Protein AF-A0A9D9ZFK5-F1 (afdb_monomer_lite)

Radius of gyration: 14.33 Å; chains: 1; bounding box: 33×29×37 Å

Foldseek 3Di:
DFDWDDDPFKIKTWDDKDWDQADPVDGADPQKTKMKTKMKMFGQDQAKDWDALVQKWKDFLNHTWDWHDDDPQAFHTDIAHHGDMDMGMTMTIDGPPGPWMKMWGQPDPVVSDTDIDTPD

Sequence (120 aa):
MGETLTTNTLKITYKSSADDKGAEYFPAASGNKIIKLTFEIENISSTDQIVSVYDFKCYSDDVASSAYYYGDDGLSTTTLSAGRKATGSVYFEVPQNANSIDVEYETNYWSGNKAIFVVK

Secondary structure (DSSP, 8-state):
--EEEE-SSEEEEEEEEEEE--BTTBPPPTTEEEEEEEEEEEE-SSS-EEE-GGGEEEEETTEEEEE---STTB---EEE-TT-EEEEEEEEEEETT-S-EEEEEEEETTTTEEEEEE--

Structure (mmCIF, N/CA/C/O backbone):
data_AF-A0A9D9ZFK5-F1
#
_entry.id   AF-A0A9D9ZFK5-F1
#
loop_
_atom_site.group_PDB
_atom_site.id
_atom_site.type_symbol
_atom_site.label_atom_id
_atom_site.label_alt_id
_atom_site.label_comp_id
_atom_site.label_asym_id
_atom_site.label_entity_id
_atom_site.label_seq_id
_atom_site.pdbx_PDB_ins_code
_atom_site.Cartn_x
_atom_site.Cartn_y
_atom_site.Cartn_z
_atom_site.occupancy
_atom_site.B_iso_or_equiv
_atom_site.auth_seq_id
_atom_site.auth_comp_id
_atom_site.auth_asym_id
_atom_site.auth_atom_id
_atom_site.pdbx_PDB_model_num
ATOM 1 N N . MET A 1 1 ? -2.296 -12.645 5.194 1.00 59.41 1 MET A N 1
ATOM 2 C CA . MET A 1 1 ? -0.952 -12.033 5.340 1.00 59.41 1 MET A CA 1
ATOM 3 C C . MET A 1 1 ? 0.020 -12.808 4.464 1.00 59.41 1 MET A C 1
ATOM 5 O O . MET A 1 1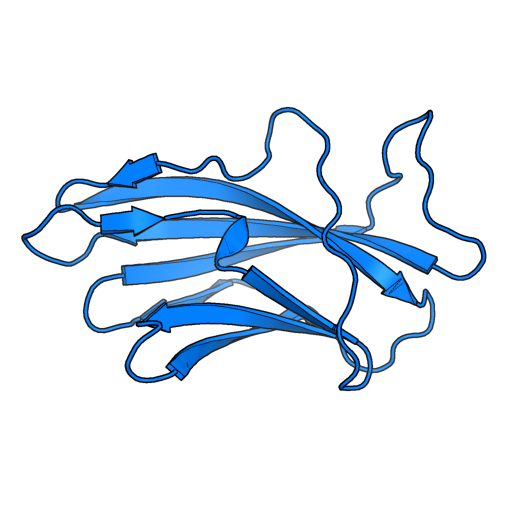 ? 0.002 -14.032 4.536 1.00 59.41 1 MET A O 1
ATOM 9 N N . GLY A 1 2 ? 0.818 -12.130 3.634 1.00 65.62 2 GLY A N 1
ATOM 10 C CA . GLY A 1 2 ? 1.690 -12.777 2.641 1.00 65.62 2 GLY A CA 1
ATOM 11 C C . GLY A 1 2 ? 1.064 -12.944 1.254 1.00 65.62 2 GLY A C 1
ATOM 12 O O . GLY A 1 2 ? 1.551 -13.747 0.464 1.00 65.62 2 GLY A O 1
ATOM 13 N N . GLU A 1 3 ? -0.009 -12.210 0.957 1.00 84.12 3 GLU A N 1
ATOM 14 C CA . GLU A 1 3 ? -0.574 -12.172 -0.388 1.00 84.12 3 GLU A CA 1
ATOM 15 C C . GLU A 1 3 ? 0.374 -11.407 -1.313 1.00 84.12 3 GLU A C 1
ATOM 17 O O . GLU A 1 3 ? 0.846 -10.314 -0.987 1.00 84.12 3 GLU A O 1
ATOM 22 N N . THR A 1 4 ? 0.677 -12.008 -2.457 1.00 86.44 4 THR A N 1
ATOM 23 C CA . THR A 1 4 ? 1.475 -11.382 -3.502 1.00 86.44 4 THR A CA 1
ATOM 24 C C . THR A 1 4 ? 0.626 -11.280 -4.749 1.00 86.44 4 THR A C 1
ATOM 26 O O . THR A 1 4 ? 0.172 -12.295 -5.272 1.00 86.44 4 THR A O 1
ATOM 29 N N . LEU A 1 5 ? 0.492 -10.061 -5.257 1.00 89.31 5 LEU A N 1
ATOM 30 C CA . LEU A 1 5 ? -0.142 -9.799 -6.533 1.00 89.31 5 LEU A CA 1
ATOM 31 C C . LEU A 1 5 ? 0.928 -9.397 -7.548 1.00 89.31 5 LEU A C 1
ATOM 33 O O . LEU A 1 5 ? 1.787 -8.550 -7.290 1.00 89.31 5 LEU A O 1
ATOM 37 N N . THR A 1 6 ? 0.904 -10.061 -8.699 1.00 89.31 6 THR A N 1
ATOM 38 C CA . THR A 1 6 ? 1.839 -9.822 -9.797 1.00 89.31 6 THR A CA 1
ATOM 39 C C . THR A 1 6 ? 1.107 -9.154 -10.948 1.00 89.31 6 THR A C 1
ATOM 41 O O . THR A 1 6 ? 0.126 -9.681 -11.463 1.00 89.31 6 THR A O 1
ATOM 44 N N . THR A 1 7 ? 1.597 -7.984 -11.333 1.00 87.19 7 THR A N 1
ATOM 45 C CA . THR A 1 7 ? 1.188 -7.261 -12.536 1.00 87.19 7 THR A CA 1
ATOM 46 C C . THR A 1 7 ? 2.161 -7.593 -13.669 1.00 87.19 7 THR A C 1
ATOM 48 O O . THR A 1 7 ? 3.087 -8.387 -13.502 1.00 87.19 7 THR A O 1
ATOM 51 N N . ASN A 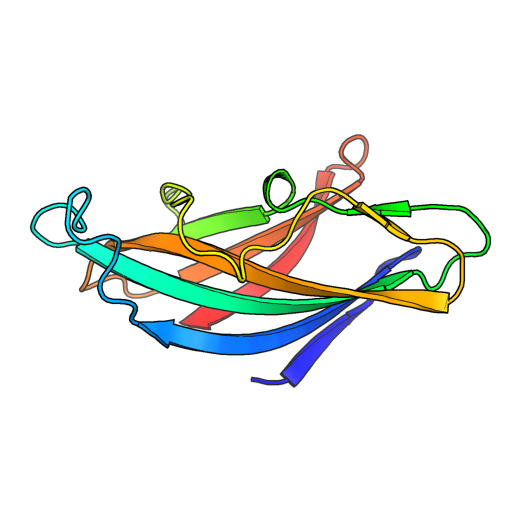1 8 ? 2.002 -6.958 -14.830 1.00 88.06 8 ASN A N 1
ATOM 52 C CA . ASN A 1 8 ? 2.973 -7.100 -15.918 1.00 88.06 8 ASN A CA 1
ATOM 53 C C . ASN A 1 8 ? 4.356 -6.513 -15.581 1.00 88.06 8 ASN A C 1
ATOM 55 O O . ASN A 1 8 ? 5.340 -6.901 -16.207 1.00 88.06 8 ASN A O 1
ATOM 59 N N . THR A 1 9 ? 4.442 -5.564 -14.642 1.00 92.75 9 THR A N 1
ATOM 60 C CA . THR A 1 9 ? 5.684 -4.826 -14.353 1.00 92.75 9 THR A CA 1
ATOM 61 C C . THR A 1 9 ? 6.121 -4.874 -12.896 1.00 92.75 9 THR A C 1
ATOM 63 O O . THR A 1 9 ? 7.307 -4.695 -12.617 1.00 92.75 9 THR A O 1
ATOM 66 N N . LEU A 1 10 ? 5.204 -5.151 -11.968 1.00 94.75 10 LEU A N 1
ATOM 67 C CA . LEU A 1 10 ? 5.451 -5.126 -10.532 1.00 94.75 10 LEU A CA 1
ATOM 68 C C . LEU A 1 10 ? 5.017 -6.431 -9.869 1.00 94.75 10 LEU A C 1
ATOM 70 O O . LEU A 1 10 ? 4.004 -7.035 -10.219 1.00 94.75 10 LEU A O 1
ATOM 74 N N . LYS A 1 11 ? 5.753 -6.823 -8.835 1.00 95.88 11 LYS A N 1
ATOM 75 C CA . LYS A 1 11 ? 5.328 -7.822 -7.857 1.00 95.88 11 LYS A CA 1
ATOM 76 C C . LYS A 1 11 ? 5.148 -7.120 -6.517 1.00 95.88 11 LYS A C 1
ATOM 78 O O . LYS A 1 11 ? 6.116 -6.620 -5.950 1.00 95.88 11 LYS A O 1
ATOM 83 N N . ILE A 1 12 ? 3.916 -7.082 -6.023 1.00 96.06 12 ILE A N 1
ATOM 84 C CA . ILE A 1 12 ? 3.534 -6.346 -4.816 1.00 96.06 12 ILE A CA 1
ATOM 85 C C . ILE A 1 12 ? 3.143 -7.360 -3.750 1.00 96.06 12 ILE A C 1
ATOM 87 O O . ILE A 1 12 ? 2.248 -8.175 -3.956 1.00 96.06 12 ILE A O 1
ATOM 91 N N . THR A 1 13 ? 3.838 -7.338 -2.619 1.00 96.19 13 THR A N 1
ATOM 92 C CA . THR A 1 13 ? 3.635 -8.283 -1.520 1.00 96.19 13 THR A CA 1
ATOM 93 C C . THR A 1 13 ? 3.123 -7.556 -0.291 1.00 96.19 13 THR A C 1
ATOM 95 O O . THR A 1 13 ? 3.811 -6.691 0.249 1.00 96.19 13 THR A O 1
ATOM 98 N N . TYR A 1 14 ? 1.947 -7.955 0.186 1.00 95.88 14 TYR A N 1
ATOM 99 C CA . TYR A 1 14 ? 1.350 -7.454 1.414 1.00 95.88 14 TYR A CA 1
ATOM 100 C C . TYR A 1 14 ? 1.922 -8.196 2.628 1.00 95.88 14 TYR A C 1
ATOM 102 O O . TYR A 1 14 ? 1.604 -9.362 2.894 1.00 95.88 14 TYR A O 1
ATOM 110 N N . LYS A 1 15 ? 2.822 -7.522 3.351 1.00 95.50 15 LYS A N 1
ATOM 111 C CA . LYS A 1 15 ? 3.640 -8.118 4.415 1.00 95.50 15 LYS A CA 1
ATOM 112 C C . LYS A 1 15 ? 2.879 -8.212 5.733 1.00 95.50 15 LYS A C 1
ATOM 114 O O . LYS A 1 15 ? 2.878 -9.279 6.344 1.00 95.50 15 LYS A O 1
ATOM 119 N N . SER A 1 16 ? 2.259 -7.116 6.165 1.00 94.81 16 SER A N 1
ATOM 120 C CA . SER A 1 16 ? 1.628 -7.025 7.487 1.00 94.81 16 SER A CA 1
ATOM 121 C C . SER A 1 16 ? 0.602 -5.902 7.597 1.00 94.81 16 SER A C 1
ATOM 123 O O . SER A 1 16 ? 0.726 -4.890 6.909 1.00 94.81 16 SER A O 1
ATOM 125 N N . SER A 1 17 ? -0.348 -6.051 8.523 1.00 94.69 17 SER A N 1
ATOM 126 C CA . SER A 1 17 ? -1.209 -4.980 9.033 1.00 94.69 17 SER A CA 1
ATOM 127 C C . SER A 1 17 ? -1.117 -4.858 10.543 1.00 94.69 17 SER A C 1
ATOM 129 O O . SER A 1 17 ? -0.907 -5.847 11.244 1.00 94.69 17 SER A O 1
ATOM 131 N N . ALA A 1 18 ? -1.314 -3.639 11.034 1.00 94.00 18 ALA A N 1
ATOM 132 C CA . ALA A 1 18 ? -1.495 -3.347 12.447 1.00 94.00 18 ALA A CA 1
ATOM 133 C C . ALA A 1 18 ? -2.416 -2.135 12.626 1.00 94.00 18 ALA A C 1
ATOM 135 O O . ALA A 1 18 ? -2.483 -1.273 11.750 1.00 94.00 18 ALA A O 1
ATOM 136 N N . ASP A 1 19 ? -3.086 -2.055 13.772 1.00 94.31 19 ASP A N 1
ATOM 137 C CA . ASP A 1 19 ? -3.670 -0.795 14.227 1.00 94.31 19 ASP A CA 1
ATOM 138 C C . ASP A 1 19 ? -2.533 0.124 14.697 1.00 94.31 19 ASP A C 1
ATOM 140 O O . ASP A 1 19 ? -1.589 -0.329 15.352 1.00 94.31 19 ASP A O 1
ATOM 144 N N . ASP A 1 20 ? -2.624 1.407 14.368 1.00 92.31 20 ASP A N 1
ATOM 145 C CA . ASP A 1 20 ? -1.658 2.424 14.764 1.00 92.31 20 ASP A CA 1
ATOM 146 C C . ASP A 1 20 ? -2.339 3.526 15.586 1.00 92.31 20 ASP A C 1
ATOM 148 O O . ASP A 1 20 ? -3.533 3.801 15.451 1.00 92.31 20 ASP A O 1
ATOM 152 N N . LYS A 1 21 ? -1.573 4.147 16.481 1.00 87.50 21 LYS A N 1
ATOM 153 C CA . LYS A 1 21 ? -2.059 5.190 17.385 1.00 87.50 21 LYS A CA 1
ATOM 154 C C . LYS A 1 21 ? -2.242 6.537 16.685 1.00 87.50 21 LYS A C 1
ATOM 156 O O . LYS A 1 21 ? -2.911 7.401 17.248 1.00 87.50 21 LYS A O 1
ATOM 161 N N . GLY A 1 22 ? -1.684 6.716 15.487 1.00 86.75 22 GLY A N 1
ATOM 162 C CA . GLY A 1 22 ? -1.638 8.020 14.834 1.00 86.75 22 GLY A CA 1
ATOM 163 C C . GLY A 1 22 ? -0.537 8.907 15.416 1.00 86.75 22 GLY A C 1
ATOM 164 O O . GLY A 1 22 ? 0.129 8.566 16.397 1.00 86.75 22 GLY A O 1
ATOM 165 N N . ALA A 1 23 ? -0.329 10.067 14.799 1.00 87.25 23 ALA A N 1
ATOM 166 C CA . ALA A 1 23 ? 0.558 11.089 15.332 1.00 87.25 23 ALA A CA 1
ATOM 167 C C . ALA A 1 23 ? -0.068 11.744 16.572 1.00 87.25 23 ALA A C 1
ATOM 169 O O . ALA A 1 23 ? -1.271 11.998 16.604 1.00 87.25 23 ALA A O 1
ATOM 170 N N . GLU A 1 24 ? 0.764 12.098 17.556 1.00 85.56 24 GLU A N 1
ATOM 171 C CA . GLU A 1 24 ? 0.335 12.714 18.824 1.00 85.56 24 GLU A CA 1
ATOM 172 C C . GLU A 1 24 ? -0.579 13.933 18.620 1.00 85.56 24 GLU A C 1
ATOM 174 O O . GLU A 1 24 ? -1.596 14.074 19.295 1.00 85.56 24 GLU A O 1
ATOM 179 N N . TYR A 1 25 ? -0.243 14.787 17.649 1.00 86.75 25 TYR A N 1
ATOM 180 C CA . TYR A 1 25 ? -0.983 16.018 17.356 1.00 86.75 25 TYR A CA 1
ATOM 181 C C . TYR A 1 25 ? -2.063 15.866 16.278 1.00 86.75 25 TYR A C 1
ATOM 183 O O . TYR A 1 25 ? -2.785 16.822 16.005 1.00 86.75 25 TYR A O 1
ATOM 191 N N . PHE A 1 26 ? -2.189 14.683 15.675 1.00 87.19 26 PHE A N 1
ATOM 192 C CA . PHE A 1 26 ? -3.184 14.397 14.641 1.00 87.19 26 PHE A CA 1
ATOM 193 C C . PHE A 1 26 ? -3.868 13.049 14.907 1.00 87.19 26 PHE A C 1
ATOM 195 O O . PHE A 1 26 ? -3.816 12.172 14.052 1.00 87.19 26 PHE A O 1
ATOM 202 N N . PRO A 1 27 ? -4.483 12.822 16.077 1.00 90.00 27 PRO A N 1
ATOM 203 C CA . PRO A 1 27 ? -5.135 11.546 16.358 1.00 90.00 27 PRO A CA 1
ATOM 204 C C . PRO A 1 27 ? -6.258 11.257 15.349 1.00 90.00 27 PRO A C 1
ATOM 206 O O . PRO A 1 27 ? -6.794 12.178 14.728 1.00 90.00 27 PRO A O 1
ATOM 209 N N . ALA A 1 28 ? -6.643 9.984 15.230 1.00 93.25 28 ALA A N 1
ATOM 210 C CA . ALA A 1 28 ? -7.822 9.603 14.455 1.00 93.25 28 ALA A CA 1
ATOM 211 C C . ALA A 1 28 ? -9.069 10.358 14.943 1.00 93.25 28 ALA A C 1
ATOM 213 O O . ALA A 1 28 ? -9.209 10.652 16.138 1.00 93.25 28 ALA A O 1
ATOM 214 N N . ALA A 1 29 ? -10.000 10.640 14.033 1.00 94.56 29 ALA A N 1
ATOM 215 C CA . ALA A 1 29 ? -11.282 11.214 14.397 1.00 94.56 29 ALA A CA 1
ATOM 216 C C . ALA A 1 29 ? -12.063 10.282 15.339 1.00 94.56 29 ALA A C 1
ATOM 218 O O . ALA A 1 29 ? -11.870 9.064 15.375 1.00 94.56 29 ALA A O 1
ATOM 219 N N . SER A 1 30 ? -12.985 10.861 16.112 1.00 95.38 30 SER A N 1
ATOM 220 C CA . SER A 1 30 ? -13.842 10.087 17.014 1.00 95.38 30 SER A CA 1
ATOM 221 C C . SER A 1 30 ? -14.605 9.006 16.245 1.00 95.38 30 SER A C 1
ATOM 223 O O . SER A 1 30 ? -15.296 9.303 15.273 1.00 95.38 30 SER A O 1
ATOM 225 N N . GLY A 1 31 ? -14.492 7.757 16.700 1.00 96.06 31 GLY A N 1
ATOM 226 C CA . GLY A 1 31 ? -15.103 6.599 16.045 1.00 96.06 31 GLY A CA 1
ATOM 227 C C . GLY A 1 31 ? -14.233 5.931 14.978 1.00 96.06 31 GLY A C 1
ATOM 228 O O . GLY A 1 31 ? -14.615 4.868 14.489 1.00 96.06 31 GLY A O 1
ATOM 229 N N . ASN A 1 32 ? -13.061 6.487 14.673 1.00 97.31 32 ASN A N 1
ATOM 230 C CA . ASN A 1 32 ? -12.114 5.932 13.715 1.00 97.31 32 ASN A CA 1
ATOM 231 C C . ASN A 1 32 ? -10.864 5.369 14.398 1.00 97.31 32 ASN A C 1
ATOM 233 O O . ASN A 1 32 ? -10.607 5.580 15.585 1.00 97.31 32 ASN A O 1
ATOM 237 N N . LYS A 1 33 ? -10.070 4.648 13.610 1.00 96.00 33 LYS A N 1
ATOM 238 C CA . LYS A 1 33 ? -8.726 4.188 13.949 1.00 96.00 33 LYS A CA 1
ATOM 239 C C . LYS A 1 33 ? -7.791 4.367 12.759 1.00 96.00 33 LYS A C 1
ATOM 241 O O . LYS A 1 33 ? -8.244 4.386 11.614 1.00 96.00 33 LYS A O 1
ATOM 246 N N . ILE A 1 34 ? -6.491 4.443 13.028 1.00 96.75 34 ILE A N 1
ATOM 247 C CA . ILE A 1 34 ? -5.476 4.376 11.978 1.00 96.75 34 ILE A CA 1
ATOM 248 C C . ILE A 1 34 ? -5.082 2.917 11.788 1.00 96.75 34 ILE A C 1
ATOM 250 O O . ILE A 1 34 ? -4.802 2.209 12.754 1.00 96.75 34 ILE A O 1
ATOM 254 N N . ILE A 1 35 ? -5.051 2.466 10.540 1.00 96.31 35 ILE A N 1
ATOM 255 C CA . ILE A 1 35 ? -4.445 1.193 10.163 1.00 96.31 35 ILE A CA 1
ATOM 256 C C . ILE A 1 35 ? -3.140 1.454 9.424 1.00 96.31 35 ILE A C 1
ATOM 258 O O . ILE A 1 35 ? -3.029 2.392 8.635 1.00 96.31 35 ILE A O 1
ATOM 262 N N . LYS A 1 36 ? -2.162 0.594 9.674 1.00 95.94 36 LYS A N 1
ATOM 263 C CA . LYS A 1 36 ? -0.862 0.558 9.018 1.00 95.94 36 LYS A CA 1
ATOM 264 C C . LYS A 1 36 ? -0.762 -0.707 8.191 1.00 95.94 36 LYS A C 1
ATOM 266 O O . LYS A 1 36 ? -0.971 -1.795 8.724 1.00 95.94 36 LYS A O 1
ATOM 271 N N . LEU A 1 37 ? -0.387 -0.577 6.924 1.00 95.88 37 LEU A N 1
ATOM 272 C CA . LEU A 1 37 ? -0.193 -1.693 6.004 1.00 95.88 37 LEU A CA 1
ATOM 273 C C . LEU A 1 37 ? 1.213 -1.623 5.414 1.00 95.88 37 LEU A C 1
ATOM 275 O O . LEU A 1 37 ? 1.575 -0.617 4.813 1.00 95.88 37 LEU A O 1
ATOM 279 N N . THR A 1 38 ? 2.004 -2.680 5.562 1.00 95.94 38 THR A N 1
ATOM 280 C CA . THR A 1 38 ? 3.375 -2.724 5.038 1.00 95.94 38 THR A CA 1
ATOM 281 C C . THR A 1 38 ? 3.435 -3.555 3.766 1.00 95.94 38 THR A C 1
ATOM 283 O O . THR A 1 38 ? 2.987 -4.707 3.742 1.00 95.94 38 THR A O 1
ATOM 286 N N . PHE A 1 39 ? 4.046 -2.989 2.728 1.00 96.44 39 PHE A N 1
ATOM 287 C CA . PHE A 1 39 ? 4.207 -3.612 1.420 1.00 96.44 39 PHE A CA 1
ATOM 288 C C . PHE A 1 39 ? 5.681 -3.705 1.024 1.00 96.44 39 PHE A C 1
ATOM 290 O O . PHE A 1 39 ? 6.481 -2.835 1.358 1.00 96.44 39 PHE A O 1
ATOM 297 N N . GLU A 1 40 ? 6.024 -4.756 0.282 1.00 96.69 40 GLU A N 1
ATOM 298 C CA . GLU A 1 40 ? 7.264 -4.861 -0.494 1.00 96.69 40 GLU A CA 1
ATOM 299 C C . GLU A 1 40 ? 6.893 -4.864 -1.979 1.00 96.69 40 GLU A C 1
ATOM 301 O O . GLU A 1 40 ? 6.096 -5.697 -2.415 1.00 96.69 40 GLU A O 1
ATOM 306 N N . ILE A 1 41 ? 7.461 -3.940 -2.749 1.00 96.94 41 ILE A N 1
ATOM 307 C CA . ILE A 1 41 ? 7.211 -3.783 -4.181 1.00 96.94 41 ILE A CA 1
ATOM 308 C C . ILE A 1 41 ? 8.513 -4.044 -4.926 1.00 96.94 41 ILE A C 1
ATOM 310 O O . ILE A 1 41 ? 9.525 -3.402 -4.658 1.00 96.94 41 ILE A O 1
ATOM 314 N N . GLU A 1 42 ? 8.481 -4.979 -5.868 1.00 97.44 42 GLU A N 1
ATOM 315 C CA . GLU A 1 42 ? 9.603 -5.354 -6.724 1.00 97.44 42 GLU A CA 1
ATOM 316 C C . GLU A 1 42 ? 9.297 -4.992 -8.178 1.00 97.44 42 GLU A C 1
ATOM 318 O O . GLU A 1 42 ? 8.257 -5.387 -8.709 1.00 97.44 42 GLU A O 1
ATOM 323 N N . ASN A 1 43 ? 10.215 -4.276 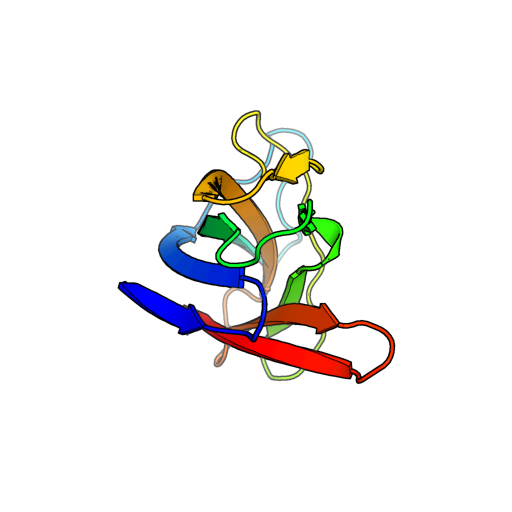-8.833 1.00 97.38 43 ASN A N 1
ATOM 324 C CA . ASN A 1 43 ? 10.151 -4.073 -10.277 1.00 97.38 43 ASN A CA 1
ATOM 325 C C . ASN A 1 43 ? 10.637 -5.335 -10.998 1.00 97.38 43 ASN A C 1
ATOM 327 O O . ASN A 1 43 ? 11.833 -5.628 -11.012 1.00 97.38 43 ASN A O 1
ATOM 331 N N . ILE A 1 44 ? 9.706 -6.057 -11.618 1.00 97.44 44 ILE A N 1
ATOM 332 C CA . ILE A 1 44 ? 9.969 -7.291 -12.374 1.00 97.44 44 ILE A CA 1
ATOM 333 C C . ILE A 1 44 ? 10.057 -7.052 -13.889 1.00 97.44 44 ILE A C 1
ATOM 335 O O . ILE A 1 44 ? 10.183 -8.001 -14.659 1.00 97.44 44 ILE A O 1
ATOM 339 N N . SER A 1 45 ? 9.985 -5.792 -14.326 1.00 95.88 45 SER A N 1
ATOM 340 C CA . SER A 1 45 ? 10.158 -5.394 -15.723 1.00 95.88 45 SER A CA 1
ATOM 341 C C . SER A 1 45 ? 11.615 -5.046 -16.056 1.00 95.88 45 SER A C 1
ATOM 343 O O . SER A 1 45 ? 12.488 -5.007 -15.188 1.00 95.88 45 SER A O 1
ATOM 345 N N . SER A 1 46 ? 11.882 -4.762 -17.334 1.00 97.25 46 SER A N 1
ATOM 346 C CA . SER A 1 46 ? 13.192 -4.313 -17.826 1.00 97.25 46 SER A CA 1
ATOM 347 C C . SER A 1 46 ? 13.369 -2.788 -17.848 1.00 97.25 46 SER A C 1
ATOM 349 O O . SER A 1 46 ? 14.422 -2.311 -18.263 1.00 97.25 46 SER A O 1
ATOM 351 N N . THR A 1 47 ? 12.352 -2.018 -17.457 1.00 96.75 47 THR A N 1
ATOM 352 C CA . THR A 1 47 ? 12.349 -0.545 -17.473 1.00 96.75 47 THR A CA 1
ATOM 353 C C . THR A 1 47 ? 12.151 0.007 -16.072 1.00 96.75 47 THR A C 1
ATOM 355 O O . THR A 1 47 ? 11.554 -0.660 -15.233 1.00 96.75 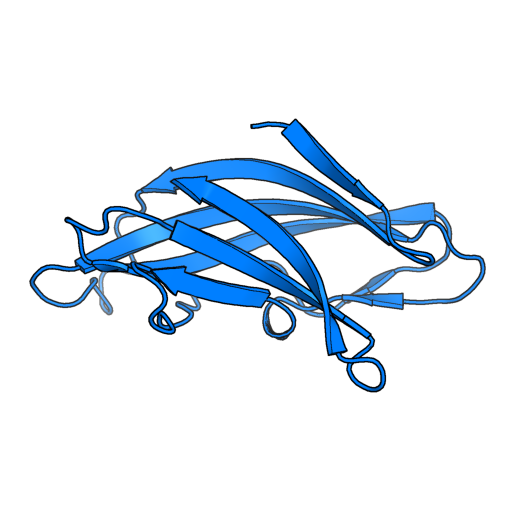47 THR A O 1
ATOM 358 N N . ASP A 1 48 ? 12.600 1.233 -15.816 1.00 97.25 48 ASP A N 1
ATOM 359 C CA . ASP A 1 48 ? 12.342 1.903 -14.541 1.00 97.25 48 ASP A CA 1
ATOM 360 C C . ASP A 1 48 ? 10.832 2.019 -14.271 1.00 97.25 48 ASP A C 1
ATOM 362 O O . ASP A 1 48 ? 10.047 2.285 -15.183 1.00 97.25 48 ASP A O 1
ATOM 366 N N . GLN A 1 49 ? 10.425 1.803 -13.021 1.00 95.69 49 GLN A N 1
ATOM 367 C CA . GLN A 1 49 ? 9.045 1.957 -12.555 1.00 95.69 49 GLN A CA 1
ATOM 368 C C . GLN A 1 49 ? 9.010 2.957 -11.404 1.00 95.69 49 GLN A C 1
ATOM 370 O O . GLN A 1 49 ? 9.822 2.868 -10.486 1.00 95.69 49 GLN A O 1
ATOM 375 N N . ILE A 1 50 ? 8.069 3.897 -11.444 1.00 95.19 50 ILE A N 1
ATOM 376 C CA . ILE A 1 50 ? 7.810 4.799 -10.320 1.00 95.19 50 ILE A CA 1
ATOM 377 C C . ILE A 1 50 ? 6.757 4.136 -9.442 1.00 95.19 50 ILE A C 1
ATOM 379 O O . ILE A 1 50 ? 5.731 3.693 -9.947 1.00 95.19 50 ILE A O 1
ATOM 383 N N . VAL A 1 51 ? 7.026 4.070 -8.143 1.00 95.00 51 VAL A N 1
ATOM 384 C CA . VAL A 1 51 ? 6.077 3.584 -7.139 1.00 95.00 51 VAL A CA 1
ATOM 385 C C . VAL A 1 51 ? 5.855 4.677 -6.111 1.00 95.00 51 VAL A C 1
ATOM 387 O O . VAL A 1 51 ? 6.801 5.377 -5.742 1.00 95.00 51 VAL A O 1
ATOM 390 N N . SER A 1 52 ? 4.619 4.845 -5.653 1.00 94.56 52 SER A N 1
ATOM 391 C CA . SER A 1 52 ? 4.267 5.876 -4.686 1.00 94.56 52 SER A CA 1
ATOM 392 C C . SER A 1 52 ? 3.204 5.411 -3.698 1.00 94.56 52 SER A C 1
ATOM 394 O O . SER A 1 52 ? 2.328 4.613 -4.018 1.00 94.56 52 SER A O 1
ATOM 396 N N . VAL A 1 53 ? 3.219 5.997 -2.499 1.00 94.50 53 VAL A N 1
ATOM 397 C CA . VAL A 1 53 ? 2.086 5.922 -1.566 1.00 94.50 53 VAL A CA 1
ATOM 398 C C . VAL A 1 53 ? 0.783 6.446 -2.184 1.00 94.50 53 VAL A C 1
ATOM 400 O O . VAL A 1 53 ? -0.293 5.988 -1.816 1.00 94.50 53 VAL A O 1
ATOM 403 N N . TYR A 1 54 ? 0.852 7.379 -3.140 1.00 93.44 54 TYR A N 1
ATOM 404 C CA . TYR A 1 54 ? -0.339 7.967 -3.764 1.00 93.44 54 TYR A CA 1
ATOM 405 C C . TYR A 1 54 ? -1.084 7.015 -4.707 1.00 93.44 54 TYR A C 1
ATOM 407 O O . TYR A 1 54 ? -2.258 7.265 -5.001 1.00 93.44 54 TYR A O 1
ATOM 415 N N . ASP A 1 55 ? -0.430 5.930 -5.125 1.00 94.19 55 ASP A N 1
ATOM 416 C CA . ASP A 1 55 ? -1.021 4.875 -5.952 1.00 94.19 55 ASP A CA 1
ATOM 417 C C . ASP A 1 55 ? -1.975 3.983 -5.144 1.00 94.19 55 ASP A C 1
ATOM 419 O O . ASP A 1 55 ? -2.735 3.209 -5.722 1.00 94.19 55 ASP A O 1
ATOM 423 N N . PHE A 1 56 ? -1.954 4.093 -3.810 1.00 95.94 56 PHE A N 1
ATOM 424 C CA . PHE A 1 56 ? -2.824 3.331 -2.928 1.00 95.94 56 PHE A CA 1
ATOM 425 C C . PHE A 1 56 ? -4.123 4.082 -2.616 1.00 95.94 56 PHE A C 1
ATOM 427 O O . PHE A 1 56 ? -4.122 5.283 -2.314 1.00 95.94 56 PHE A O 1
ATOM 434 N N . LYS A 1 57 ? -5.240 3.351 -2.631 1.00 96.94 57 LYS A N 1
ATOM 435 C CA . LYS A 1 57 ? -6.568 3.800 -2.187 1.00 96.94 57 LYS A CA 1
ATOM 436 C C . LYS A 1 57 ? -7.150 2.770 -1.234 1.00 96.94 57 LYS A C 1
ATOM 438 O O . LYS A 1 57 ? -6.950 1.582 -1.431 1.00 96.94 57 LYS A O 1
ATOM 443 N N . CYS A 1 58 ? -7.851 3.226 -0.206 1.00 98.00 58 CYS A N 1
ATOM 444 C CA . CYS A 1 58 ? -8.466 2.359 0.791 1.00 98.00 58 CYS A CA 1
ATOM 445 C C . CYS A 1 58 ? -9.974 2.542 0.768 1.00 98.00 58 CYS A C 1
ATOM 447 O O . CYS A 1 58 ? -10.451 3.673 0.640 1.00 98.00 58 CYS A O 1
ATOM 449 N N . TYR A 1 59 ? -10.691 1.441 0.943 1.00 98.19 59 TYR A N 1
ATOM 450 C CA . TYR A 1 59 ? -12.135 1.409 1.080 1.00 98.19 59 TYR A CA 1
ATOM 451 C C . TYR A 1 59 ? -12.491 0.668 2.366 1.00 98.19 59 TYR A C 1
ATOM 453 O O . TYR A 1 59 ? -11.895 -0.354 2.702 1.00 98.19 59 TYR A O 1
ATOM 461 N N . SER A 1 60 ? -13.425 1.229 3.129 1.00 97.94 60 SER A N 1
ATOM 462 C CA . SER A 1 60 ? -14.026 0.582 4.293 1.00 97.94 60 SER A CA 1
ATOM 463 C C . SER A 1 60 ? -15.529 0.514 4.086 1.00 97.94 60 SER A C 1
ATOM 465 O O . SER A 1 60 ? -16.151 1.534 3.793 1.00 97.94 60 SER A O 1
ATOM 467 N N . ASP A 1 61 ? -16.096 -0.691 4.174 1.00 97.44 61 ASP A N 1
ATOM 468 C CA . ASP A 1 61 ? -17.501 -0.944 3.828 1.00 97.44 61 ASP A CA 1
ATOM 469 C C . ASP A 1 61 ? -17.892 -0.331 2.460 1.00 97.44 61 ASP A C 1
ATOM 471 O O . ASP A 1 61 ? -18.906 0.355 2.336 1.00 97.44 61 ASP A O 1
ATOM 475 N N . ASP A 1 62 ? -17.041 -0.526 1.443 1.00 96.75 62 ASP A N 1
ATOM 476 C CA . ASP A 1 62 ? -17.167 0.011 0.075 1.00 96.75 62 ASP A CA 1
ATOM 477 C C . ASP A 1 62 ? -17.118 1.555 -0.048 1.00 96.75 62 ASP A C 1
ATOM 479 O O . ASP A 1 62 ? -17.368 2.118 -1.118 1.00 96.75 62 ASP A O 1
ATOM 483 N N . VAL A 1 63 ? -16.752 2.272 1.022 1.00 97.25 63 VAL A N 1
ATOM 484 C CA . VAL A 1 63 ? -16.617 3.739 1.046 1.00 97.25 63 VAL A CA 1
ATOM 485 C C . VAL A 1 63 ? -15.150 4.146 1.132 1.00 97.25 63 VAL A C 1
ATOM 487 O O . VAL A 1 63 ? -14.389 3.613 1.935 1.00 97.25 63 VAL A O 1
ATOM 490 N N . ALA A 1 64 ? -14.747 5.126 0.318 1.00 97.69 64 ALA A N 1
ATOM 491 C CA . ALA A 1 64 ? -13.374 5.622 0.299 1.00 97.69 64 ALA A CA 1
ATOM 492 C C . ALA A 1 64 ? -12.934 6.150 1.677 1.00 97.69 64 ALA A C 1
ATOM 494 O O . ALA A 1 64 ? -13.585 7.014 2.267 1.00 97.69 64 ALA A O 1
ATOM 495 N N . SER A 1 65 ? -11.788 5.659 2.138 1.00 97.31 65 SER A N 1
ATOM 496 C CA . SER A 1 65 ? -11.158 6.010 3.409 1.00 97.31 65 SER A CA 1
ATOM 497 C C . SER A 1 65 ? -10.015 7.002 3.197 1.00 97.31 65 SER A C 1
ATOM 499 O O . SER A 1 65 ? -9.316 6.978 2.179 1.00 97.31 65 SER A O 1
ATOM 501 N N . SER A 1 66 ? -9.791 7.875 4.177 1.00 95.62 66 SER A N 1
ATOM 502 C CA . SER A 1 66 ? -8.754 8.904 4.088 1.00 95.62 66 SER A CA 1
ATOM 503 C C . SER A 1 66 ? -7.362 8.299 4.239 1.00 95.62 66 SER A C 1
ATOM 505 O O . SER A 1 66 ? -7.095 7.560 5.187 1.00 95.62 66 SER A O 1
ATOM 507 N N . ALA A 1 67 ? -6.452 8.655 3.333 1.00 94.81 67 ALA A N 1
ATOM 508 C CA . ALA A 1 67 ? -5.030 8.407 3.535 1.00 94.81 67 ALA A CA 1
ATOM 509 C C . ALA A 1 67 ? -4.518 9.239 4.716 1.00 94.81 67 ALA A C 1
ATOM 511 O O . ALA A 1 67 ? -4.925 10.387 4.907 1.00 94.81 67 ALA A O 1
ATOM 512 N N . TYR A 1 68 ? -3.613 8.655 5.489 1.00 92.81 68 TYR A N 1
ATOM 513 C CA . TYR A 1 68 ? -3.023 9.276 6.662 1.00 92.81 68 TYR A CA 1
ATOM 514 C C . TYR A 1 68 ? -1.500 9.310 6.472 1.00 92.81 68 TYR A C 1
ATOM 516 O O . TYR A 1 68 ? -0.872 8.290 6.214 1.00 92.81 68 TYR A O 1
ATOM 524 N N . TYR A 1 69 ? -0.887 10.490 6.514 1.00 85.81 69 TYR A N 1
ATOM 525 C CA . TYR A 1 69 ? 0.526 10.662 6.157 1.00 85.81 69 TYR A CA 1
ATOM 526 C C . TYR A 1 69 ? 1.324 11.101 7.380 1.00 85.81 69 TYR A C 1
ATOM 528 O O . TYR A 1 69 ? 1.272 12.264 7.774 1.00 85.81 69 TYR A O 1
ATOM 536 N N . TYR A 1 70 ? 2.053 10.165 7.984 1.00 81.38 70 TYR A N 1
ATOM 537 C CA . TYR A 1 70 ? 2.921 10.415 9.134 1.00 81.38 70 TYR A CA 1
ATOM 538 C C . TYR A 1 70 ? 3.938 9.284 9.322 1.00 81.38 70 TYR A C 1
ATOM 540 O O . TYR A 1 70 ? 3.772 8.191 8.778 1.00 81.38 70 TYR A O 1
ATOM 548 N N . GLY A 1 71 ? 4.952 9.552 10.144 1.00 73.81 71 GLY A N 1
ATOM 549 C CA . GLY A 1 71 ? 6.011 8.598 10.458 1.00 73.81 71 GLY A CA 1
ATOM 550 C C . GLY A 1 71 ? 7.091 8.517 9.376 1.00 73.81 71 GLY A C 1
ATOM 551 O O . GLY A 1 71 ? 6.878 8.881 8.221 1.00 73.81 71 GLY A O 1
ATOM 552 N N . ASP A 1 72 ? 8.266 8.029 9.771 1.00 81.75 72 ASP A N 1
ATOM 553 C CA . ASP A 1 72 ? 9.454 7.959 8.905 1.00 81.75 72 ASP A CA 1
ATOM 554 C C . ASP A 1 72 ? 9.528 6.667 8.071 1.00 81.75 72 ASP A C 1
ATOM 556 O O . ASP A 1 72 ? 10.390 6.526 7.208 1.00 81.75 72 ASP A O 1
ATOM 560 N N . ASP A 1 73 ? 8.639 5.701 8.316 1.00 86.25 73 ASP A N 1
ATOM 561 C CA . ASP A 1 73 ? 8.608 4.405 7.626 1.00 86.25 73 ASP A CA 1
ATOM 562 C C . ASP A 1 73 ? 7.547 4.335 6.510 1.00 86.25 73 ASP A C 1
ATOM 564 O O . ASP A 1 73 ? 7.251 3.260 5.975 1.00 86.25 73 ASP A O 1
ATOM 568 N N . GLY A 1 74 ? 6.961 5.484 6.167 1.00 90.25 74 GLY A N 1
ATOM 569 C CA . GLY A 1 74 ? 6.030 5.618 5.057 1.00 90.25 74 GLY A CA 1
ATOM 570 C C . GLY A 1 74 ? 6.678 5.260 3.717 1.00 90.25 74 GLY A C 1
ATOM 571 O O . GLY A 1 74 ? 7.841 5.579 3.454 1.00 90.25 74 GLY A O 1
ATOM 572 N N . LEU A 1 75 ? 5.918 4.611 2.835 1.00 94.44 75 LEU A N 1
ATOM 573 C CA . LEU A 1 75 ? 6.358 4.352 1.470 1.00 94.44 75 LEU A CA 1
ATOM 574 C C . LEU A 1 75 ? 6.588 5.685 0.745 1.00 94.44 75 LEU A C 1
ATOM 576 O O . LEU A 1 75 ? 5.663 6.451 0.491 1.00 94.44 75 LEU A O 1
ATOM 580 N N . SER A 1 76 ? 7.838 5.959 0.392 1.00 91.31 76 SER A N 1
ATOM 581 C CA . SER A 1 76 ? 8.189 7.152 -0.377 1.00 91.31 76 SER A CA 1
ATOM 582 C C . SER A 1 76 ? 7.917 6.953 -1.865 1.00 91.31 76 SER A C 1
ATOM 584 O O . SER A 1 76 ? 8.007 5.836 -2.378 1.00 91.31 76 SER A O 1
ATOM 586 N N . THR A 1 77 ? 7.662 8.049 -2.582 1.00 95.06 77 THR A N 1
ATOM 587 C CA . THR A 1 77 ? 7.718 8.028 -4.047 1.00 95.06 77 THR A CA 1
ATOM 588 C C . THR A 1 77 ? 9.153 7.764 -4.483 1.00 95.06 77 THR A C 1
ATOM 590 O O . THR A 1 77 ? 10.046 8.548 -4.163 1.00 95.06 77 THR A O 1
ATOM 593 N N . THR A 1 78 ? 9.385 6.672 -5.206 1.00 96.25 78 THR A N 1
ATOM 594 C CA . THR A 1 78 ? 10.726 6.290 -5.654 1.00 96.25 78 THR A CA 1
ATOM 595 C C . THR A 1 78 ? 10.702 5.635 -7.026 1.00 96.25 78 THR A C 1
ATOM 597 O O . THR A 1 78 ? 9.701 5.048 -7.438 1.00 96.25 78 THR A O 1
ATOM 600 N N . THR A 1 79 ? 11.832 5.722 -7.721 1.00 97.75 79 THR A N 1
ATOM 601 C CA . THR A 1 79 ? 12.066 5.014 -8.977 1.00 97.75 79 THR A CA 1
ATOM 602 C C . THR A 1 79 ? 12.807 3.716 -8.687 1.00 97.75 79 THR A C 1
ATOM 604 O O . THR A 1 79 ? 13.904 3.716 -8.128 1.00 97.75 79 THR A O 1
ATOM 607 N N . LEU A 1 80 ? 12.219 2.600 -9.100 1.00 97.75 80 LEU A N 1
ATOM 608 C CA . LEU A 1 80 ? 12.818 1.278 -9.040 1.00 97.75 80 LEU A CA 1
ATOM 609 C C . LEU A 1 80 ? 13.347 0.898 -10.416 1.00 97.75 80 LEU A C 1
ATOM 611 O O . LEU A 1 80 ? 12.564 0.683 -11.340 1.00 97.75 80 LEU A O 1
ATOM 615 N N . SER A 1 81 ? 14.662 0.740 -10.547 1.00 98.38 81 SER A N 1
ATOM 616 C CA . SER A 1 81 ? 15.236 0.059 -11.713 1.00 98.38 81 SER A CA 1
ATOM 617 C C . SER A 1 81 ? 14.927 -1.438 -11.704 1.00 98.38 81 SER A C 1
ATOM 619 O O . SER A 1 81 ? 14.507 -1.988 -10.683 1.00 9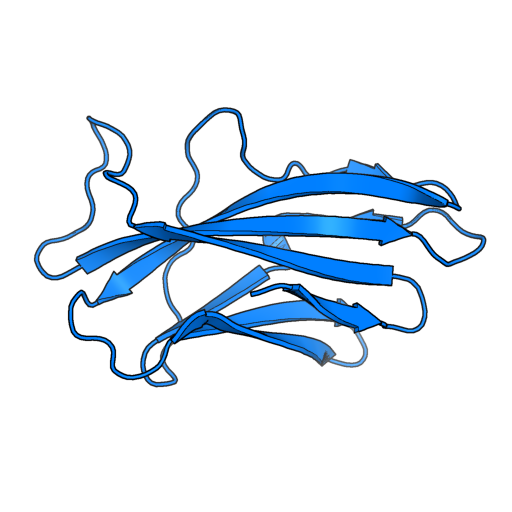8.38 81 SER A O 1
ATOM 621 N N . ALA A 1 82 ? 15.138 -2.103 -12.841 1.00 98.25 82 ALA A N 1
ATOM 622 C CA . ALA A 1 82 ? 14.866 -3.531 -13.008 1.00 98.25 82 ALA A CA 1
ATOM 623 C C . ALA A 1 82 ? 15.456 -4.380 -11.861 1.00 98.25 82 ALA A C 1
ATOM 625 O O . ALA A 1 82 ? 16.628 -4.236 -11.495 1.00 98.25 82 ALA A O 1
ATOM 626 N N . GLY A 1 83 ? 14.629 -5.246 -11.271 1.00 98.06 83 GLY A N 1
ATOM 627 C CA . GLY A 1 83 ? 14.981 -6.130 -10.155 1.00 98.06 83 GLY A CA 1
ATOM 628 C C . GLY A 1 83 ? 15.150 -5.444 -8.794 1.00 98.06 83 GLY A C 1
ATOM 629 O O . GLY A 1 83 ? 15.484 -6.109 -7.812 1.00 98.06 83 GLY A O 1
ATOM 630 N N . ARG A 1 84 ? 14.962 -4.120 -8.695 1.00 98.38 84 ARG A N 1
ATOM 631 C CA . ARG A 1 84 ? 15.043 -3.387 -7.422 1.00 98.38 84 ARG A CA 1
ATOM 632 C C . ARG A 1 84 ? 13.715 -3.418 -6.677 1.00 98.38 84 ARG A C 1
ATOM 634 O O . ARG A 1 84 ? 12.650 -3.606 -7.265 1.00 98.38 84 ARG A O 1
ATOM 641 N N . LYS A 1 85 ? 13.810 -3.219 -5.361 1.00 98.00 85 LYS A N 1
ATOM 642 C CA . LYS A 1 85 ? 12.687 -3.275 -4.428 1.00 98.00 85 LYS A CA 1
ATOM 643 C C . LYS A 1 85 ? 12.580 -2.007 -3.597 1.00 98.00 85 LYS A C 1
ATOM 645 O O . LYS A 1 85 ? 13.603 -1.417 -3.254 1.00 98.00 85 LYS A O 1
ATOM 650 N N . ALA A 1 86 ? 11.356 -1.665 -3.217 1.00 96.75 86 ALA A N 1
ATOM 651 C CA . ALA A 1 86 ? 11.057 -0.752 -2.123 1.00 96.75 86 ALA A CA 1
ATOM 652 C C . ALA A 1 86 ? 10.178 -1.462 -1.094 1.00 96.75 86 ALA A C 1
ATOM 654 O O . ALA A 1 86 ? 9.309 -2.255 -1.451 1.00 96.75 86 ALA A O 1
ATOM 655 N N . THR A 1 87 ? 10.385 -1.132 0.175 1.00 96.19 87 THR A N 1
ATOM 656 C CA . THR A 1 87 ? 9.514 -1.554 1.270 1.00 96.19 87 THR A CA 1
ATOM 657 C C . THR A 1 87 ? 9.077 -0.312 2.018 1.00 96.19 87 THR A C 1
ATOM 659 O O . THR A 1 87 ? 9.900 0.561 2.287 1.00 96.19 87 THR A O 1
ATOM 662 N N . GLY A 1 88 ? 7.797 -0.231 2.352 1.00 95.25 88 GLY A N 1
ATOM 663 C CA . GLY A 1 88 ? 7.266 0.894 3.104 1.00 95.25 88 GLY A CA 1
ATOM 664 C C . GLY A 1 88 ? 5.849 0.644 3.582 1.00 95.25 88 GLY A C 1
ATOM 665 O O . GLY A 1 88 ? 5.174 -0.288 3.133 1.00 95.25 88 GLY A O 1
ATOM 666 N N . SER A 1 89 ? 5.425 1.481 4.519 1.00 95.94 89 SER A N 1
ATOM 667 C CA . SER A 1 89 ? 4.085 1.440 5.085 1.00 95.94 89 SER A CA 1
ATOM 668 C C . SER A 1 89 ? 3.176 2.473 4.422 1.00 95.94 89 SER A C 1
ATOM 670 O O . SER A 1 89 ? 3.604 3.572 4.073 1.00 95.94 89 SER A O 1
ATOM 672 N N . VAL A 1 90 ? 1.904 2.133 4.268 1.00 96.50 90 VAL A N 1
ATOM 673 C CA . VAL A 1 90 ? 0.831 3.076 3.944 1.00 96.50 90 VAL A CA 1
ATOM 674 C C . VAL A 1 90 ? -0.162 3.078 5.096 1.00 96.50 90 VAL A C 1
ATOM 676 O O . VAL A 1 90 ? -0.349 2.053 5.759 1.00 96.50 90 VAL A O 1
ATOM 679 N N . TYR A 1 91 ? -0.777 4.229 5.347 1.00 96.88 91 TYR A N 1
ATOM 680 C CA . TYR A 1 91 ? -1.686 4.395 6.470 1.00 96.88 91 TYR A CA 1
ATOM 681 C C . TYR A 1 91 ? -3.010 4.979 6.012 1.00 96.88 91 TYR A C 1
ATOM 683 O O . TYR A 1 91 ? -3.056 5.855 5.145 1.00 96.88 91 TYR A O 1
ATOM 691 N N . PHE A 1 92 ? -4.081 4.501 6.633 1.00 97.25 92 PHE A N 1
ATOM 692 C CA . PHE A 1 92 ? -5.433 4.962 6.364 1.00 97.25 92 PHE A CA 1
ATOM 693 C C . PHE A 1 92 ? -6.195 5.131 7.666 1.00 97.25 92 PHE A C 1
ATOM 695 O O . PHE A 1 92 ? -6.021 4.352 8.603 1.00 97.25 92 PHE A O 1
ATOM 702 N N . GLU A 1 93 ? -7.053 6.138 7.706 1.00 97.44 93 GLU A N 1
ATOM 703 C CA . GLU A 1 93 ? -8.032 6.303 8.767 1.00 97.44 93 GLU A CA 1
ATOM 704 C C . GLU A 1 93 ? -9.348 5.645 8.344 1.00 97.44 93 GLU A C 1
ATOM 706 O O . GLU A 1 93 ? -9.907 5.980 7.299 1.00 97.44 93 GLU A O 1
ATOM 711 N N . VAL A 1 94 ? -9.825 4.698 9.152 1.00 97.94 94 VAL A N 1
ATOM 712 C CA . VAL A 1 94 ? -11.017 3.881 8.877 1.00 97.94 94 VAL A CA 1
ATOM 713 C C . VAL A 1 94 ? -11.944 3.849 10.098 1.00 97.94 94 VAL A C 1
ATOM 715 O O . VAL A 1 94 ? -11.457 3.983 11.227 1.00 97.94 94 VAL A O 1
ATOM 718 N N . PRO A 1 95 ? -13.258 3.616 9.932 1.00 97.75 95 PRO A N 1
ATOM 719 C CA . PRO A 1 95 ? -14.165 3.397 11.055 1.00 97.75 95 PRO A CA 1
ATOM 720 C C . PRO A 1 95 ? -13.715 2.223 11.932 1.00 97.75 95 PRO A C 1
ATOM 722 O O . PRO A 1 95 ? -13.353 1.153 11.437 1.00 97.75 95 PRO A O 1
ATOM 725 N N . GLN A 1 96 ? -13.779 2.381 13.256 1.00 96.56 96 GLN A N 1
ATOM 726 C CA . GLN A 1 96 ? -13.383 1.324 14.201 1.00 96.56 96 GLN A CA 1
ATOM 727 C C . GLN A 1 96 ? -14.211 0.035 14.035 1.00 96.56 96 GLN A C 1
ATOM 729 O O . GLN A 1 96 ? -13.743 -1.064 14.335 1.00 96.56 96 GLN A O 1
ATOM 734 N N . ASN A 1 97 ? -15.448 0.180 13.557 1.00 96.25 97 ASN A N 1
ATOM 735 C CA . ASN A 1 97 ? -16.441 -0.871 13.377 1.00 96.25 97 ASN A CA 1
ATOM 736 C C . ASN A 1 97 ? -16.631 -1.280 11.908 1.00 96.25 97 ASN A C 1
ATOM 738 O O . ASN A 1 97 ? -17.613 -1.961 11.625 1.00 96.25 97 ASN A O 1
ATOM 742 N N . ALA A 1 98 ? -15.717 -0.897 11.006 1.00 97.25 98 ALA A N 1
ATOM 743 C CA . ALA A 1 98 ? -15.767 -1.312 9.605 1.00 97.25 98 ALA A CA 1
ATOM 744 C C . ALA A 1 98 ? -15.844 -2.843 9.493 1.00 97.25 98 ALA A C 1
ATOM 746 O O . ALA A 1 98 ? -15.098 -3.550 10.186 1.00 97.25 98 ALA A O 1
ATOM 747 N N . ASN A 1 99 ? -16.741 -3.364 8.659 1.00 97.25 99 ASN A N 1
ATOM 748 C CA . ASN A 1 99 ? -16.924 -4.804 8.465 1.00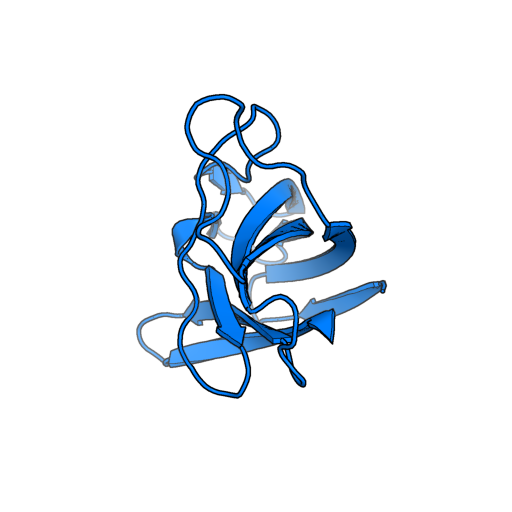 97.25 99 ASN A CA 1
ATOM 749 C C . ASN A 1 99 ? -15.950 -5.347 7.425 1.00 97.25 99 ASN A C 1
ATOM 751 O O . ASN A 1 99 ? -15.389 -6.414 7.661 1.00 97.25 99 ASN A O 1
ATOM 755 N N . SER A 1 100 ? -15.714 -4.591 6.351 1.00 97.31 100 SER A N 1
ATOM 756 C CA . SER A 1 100 ? -14.687 -4.870 5.345 1.00 97.31 100 SER A CA 1
ATOM 757 C C . SER A 1 100 ? -13.680 -3.731 5.238 1.00 97.31 100 SER A C 1
ATOM 759 O O . SER A 1 100 ? -14.013 -2.558 5.436 1.00 97.31 100 SER A O 1
ATOM 761 N N . ILE A 1 101 ? -12.430 -4.086 4.943 1.00 97.62 101 ILE A N 1
ATOM 762 C CA . ILE A 1 101 ? -11.386 -3.135 4.562 1.00 97.62 101 ILE A CA 1
ATOM 763 C C . ILE A 1 101 ? -10.562 -3.753 3.437 1.00 97.62 101 ILE A C 1
ATOM 765 O O . ILE A 1 101 ? -9.939 -4.802 3.621 1.00 97.62 101 ILE A O 1
ATOM 769 N N . ASP A 1 102 ? -10.476 -3.056 2.313 1.00 96.44 102 ASP A N 1
ATOM 770 C CA . ASP A 1 102 ? -9.595 -3.404 1.207 1.00 96.44 102 ASP A CA 1
ATOM 771 C C . ASP A 1 102 ? -8.774 -2.198 0.752 1.00 96.44 102 ASP A C 1
ATOM 773 O O . ASP A 1 102 ? -9.112 -1.032 0.983 1.00 96.44 102 ASP A O 1
ATOM 777 N N . VAL A 1 103 ? -7.623 -2.504 0.162 1.00 96.44 103 VAL A N 1
ATOM 778 C CA . VAL A 1 103 ? -6.726 -1.506 -0.403 1.00 96.44 103 VAL A CA 1
ATOM 779 C C . VAL A 1 103 ? -6.419 -1.853 -1.842 1.00 96.44 103 VAL A C 1
ATOM 781 O O . VAL A 1 103 ? -5.928 -2.937 -2.153 1.00 96.44 103 VAL A O 1
ATOM 784 N N . GLU A 1 104 ? -6.663 -0.887 -2.709 1.00 95.44 104 GLU A N 1
ATOM 785 C CA . GLU A 1 104 ? -6.305 -0.936 -4.109 1.00 95.44 104 GLU A CA 1
ATOM 786 C C . GLU A 1 104 ? -4.935 -0.291 -4.323 1.00 95.44 104 GLU A C 1
ATOM 788 O O . GLU A 1 104 ? -4.630 0.753 -3.746 1.00 95.44 104 GLU A O 1
ATOM 793 N N . TYR A 1 105 ? -4.135 -0.880 -5.204 1.00 94.19 105 TYR A N 1
ATOM 794 C CA . TYR A 1 105 ? -2.965 -0.249 -5.801 1.00 94.19 105 TYR A CA 1
ATOM 795 C C . TYR A 1 105 ? -3.204 -0.052 -7.298 1.00 94.19 105 TYR A C 1
ATOM 797 O O . TYR A 1 105 ? -3.454 -1.021 -8.023 1.00 94.19 105 TYR A O 1
ATOM 805 N N . GLU A 1 106 ? -3.112 1.191 -7.763 1.00 91.94 106 GLU A N 1
ATOM 806 C CA . GLU A 1 106 ? -3.262 1.555 -9.172 1.00 91.94 106 GLU A CA 1
ATOM 807 C C . GLU A 1 106 ? -2.035 1.091 -9.969 1.00 91.94 106 GLU A C 1
ATOM 809 O O . GLU A 1 106 ? -0.953 1.665 -9.889 1.00 91.94 106 GLU A O 1
ATOM 814 N N . THR A 1 107 ? -2.192 0.024 -10.753 1.00 84.69 107 THR A N 1
ATOM 815 C CA . THR A 1 107 ? -1.076 -0.577 -11.504 1.00 84.69 107 THR A CA 1
ATOM 816 C C . THR A 1 107 ? -0.849 0.105 -12.849 1.00 84.69 107 THR A C 1
ATOM 818 O O . THR A 1 107 ? 0.260 0.067 -13.382 1.00 84.69 107 THR A O 1
ATOM 821 N N . ASN A 1 108 ? -1.899 0.706 -13.420 1.00 79.69 108 ASN A N 1
ATOM 822 C CA . ASN A 1 108 ? -1.833 1.471 -14.658 1.00 79.69 108 ASN A CA 1
ATOM 823 C C . ASN A 1 108 ? -3.070 2.368 -14.810 1.00 79.69 108 ASN A C 1
ATOM 825 O O . ASN A 1 108 ? -4.135 1.899 -15.226 1.00 79.69 108 ASN A O 1
ATOM 829 N N . TYR A 1 109 ? -2.843 3.668 -14.612 1.00 72.50 109 TYR A N 1
ATOM 830 C CA . TYR A 1 109 ? -3.851 4.729 -14.643 1.00 72.50 109 TYR A CA 1
ATOM 831 C C . TYR A 1 109 ? -4.672 4.796 -15.940 1.00 72.50 109 TYR A C 1
ATOM 833 O O . TYR A 1 109 ? -5.841 5.166 -15.918 1.00 72.50 109 TYR A O 1
ATOM 841 N N . TRP A 1 110 ? -4.085 4.438 -17.087 1.00 75.69 110 TRP A N 1
ATOM 842 C CA . TRP A 1 110 ? -4.783 4.483 -18.377 1.00 75.69 110 TRP A CA 1
ATOM 843 C C . TRP A 1 110 ? -5.769 3.333 -18.543 1.00 75.69 110 TRP A C 1
ATOM 845 O O . TRP A 1 110 ? -6.838 3.511 -19.121 1.00 75.69 110 TRP A O 1
ATOM 855 N N . SER A 1 111 ? -5.399 2.147 -18.059 1.00 81.06 111 SER A N 1
ATOM 856 C CA . SER A 1 111 ? -6.267 0.967 -18.105 1.00 81.06 111 SER A CA 1
ATOM 857 C C . SER A 1 111 ? -7.227 0.866 -16.918 1.00 81.06 111 SER A C 1
ATOM 859 O O . SER A 1 111 ? -8.189 0.110 -17.003 1.00 81.06 111 SER A O 1
ATOM 861 N N . GLY A 1 112 ? -6.962 1.586 -15.821 1.00 78.75 112 GLY A N 1
ATOM 862 C CA . GLY A 1 112 ? -7.682 1.437 -14.553 1.00 78.75 112 GLY A CA 1
ATOM 863 C C . GLY A 1 112 ? -7.454 0.077 -13.888 1.00 78.75 112 GLY A C 1
ATOM 864 O O . GLY A 1 112 ? -8.299 -0.386 -13.124 1.00 78.75 112 GLY A O 1
ATOM 865 N N . ASN A 1 113 ? -6.357 -0.607 -14.229 1.00 84.38 113 ASN A N 1
ATOM 866 C CA . ASN A 1 113 ? -6.043 -1.919 -13.678 1.00 84.38 113 ASN A CA 1
ATOM 867 C C . ASN A 1 113 ? -5.523 -1.763 -12.254 1.00 84.38 113 ASN A C 1
ATOM 869 O O . ASN A 1 113 ? -4.553 -1.035 -12.015 1.00 84.38 113 ASN A O 1
ATOM 873 N N . LYS A 1 114 ? -6.096 -2.529 -11.327 1.00 89.56 114 LYS A N 1
ATOM 874 C CA . LYS A 1 114 ? -5.769 -2.436 -9.907 1.00 89.56 114 LYS A CA 1
ATOM 875 C C . LYS A 1 114 ? -5.408 -3.785 -9.314 1.00 89.56 114 LYS A C 1
ATOM 877 O O . LYS A 1 114 ? -5.955 -4.820 -9.689 1.00 89.56 114 LYS A O 1
ATOM 882 N N . ALA A 1 115 ? -4.481 -3.746 -8.371 1.00 90.81 115 ALA A N 1
ATOM 883 C CA . ALA A 1 115 ? -4.212 -4.837 -7.453 1.00 90.81 115 ALA A CA 1
ATOM 884 C C . ALA A 1 115 ? -5.040 -4.604 -6.185 1.00 90.81 115 ALA A C 1
ATOM 886 O O . ALA A 1 115 ? -4.990 -3.500 -5.654 1.00 90.81 115 ALA A O 1
ATOM 887 N N . ILE A 1 116 ? -5.788 -5.600 -5.710 1.00 92.94 116 ILE A N 1
ATOM 888 C CA . ILE A 1 116 ? -6.658 -5.465 -4.531 1.00 92.94 116 ILE A CA 1
ATOM 889 C C . ILE A 1 116 ? -6.100 -6.335 -3.408 1.00 92.94 116 ILE A C 1
ATOM 891 O O . ILE A 1 116 ? -5.810 -7.508 -3.628 1.00 92.94 116 ILE A O 1
ATOM 895 N N . PHE A 1 117 ? -5.960 -5.760 -2.216 1.00 94.25 117 PHE A N 1
ATOM 896 C CA . PHE A 1 117 ? -5.488 -6.437 -1.011 1.00 94.25 117 PHE A CA 1
ATOM 897 C C . PHE A 1 117 ? -6.573 -6.395 0.060 1.00 94.25 117 PHE A C 1
ATOM 899 O O . PHE A 1 117 ? -6.933 -5.317 0.534 1.00 94.25 117 PHE A O 1
ATOM 906 N N . VAL A 1 118 ? -7.068 -7.564 0.471 1.00 93.69 118 VAL A N 1
ATOM 907 C CA . VAL A 1 118 ? -8.079 -7.665 1.532 1.00 93.69 118 VAL A CA 1
ATOM 908 C C . VAL A 1 118 ? -7.390 -7.594 2.894 1.00 93.69 118 VAL A C 1
ATOM 910 O O . VAL A 1 118 ? -6.556 -8.436 3.239 1.00 93.69 118 VAL A O 1
ATOM 913 N N . VAL A 1 119 ? -7.728 -6.565 3.667 1.00 93.06 119 VAL A N 1
ATOM 914 C CA . VAL A 1 119 ? -7.185 -6.319 5.010 1.00 93.06 119 VAL A CA 1
ATOM 915 C C . VAL A 1 119 ? -8.093 -6.926 6.075 1.00 93.06 119 VAL A C 1
ATOM 917 O O . VAL A 1 119 ? -7.593 -7.523 7.033 1.00 93.06 119 VAL A O 1
ATOM 920 N N . LYS A 1 120 ? -9.408 -6.762 5.910 1.00 90.88 120 LYS A N 1
ATOM 921 C CA . LYS A 1 120 ? -10.448 -7.280 6.797 1.00 90.88 120 LYS A CA 1
ATOM 922 C C . LYS A 1 120 ? -11.665 -7.716 5.995 1.00 90.88 120 LYS A C 1
ATOM 924 O O . LYS A 1 120 ? -12.065 -6.939 5.102 1.00 90.88 120 LYS A O 1
#

pLDDT: mean 92.74, std 6.76, range [59.41, 98.38]